Protein AF-A0A094PU83-F1 (afdb_monomer_lite)

Sequence (40 aa):
MFKNSAEIFAYIKKEDVKLIDVRFTDLPGIQHHFNVPVES

Organism: NCBI:txid449393

Secondary structure (DSSP, 8-state):
--SSHHHHHHHHHHTT--EEEEEEE-TT-PEEEEEEES--

pLDDT: mean 90.73, std 7.62, range [56.19, 96.75]

Foldseek 3Di:
DDPDPVVVVVVCVVVVPQKDWDWDADPVGDIDIDIDGPPD

InterPro domains:
  IPR036651 Glutamine synthetase, N-terminal domain superfamily [G3DSA:3.10.20.70] (2-40)
  IPR036651 Glutamine synthetase, N-terminal domain superfamily [SSF54368] (6-39)

Radius of gyration: 12.57 Å; chains: 1; bounding box: 27×16×29 Å

Structure (mmCIF, N/CA/C/O backbone):
data_AF-A0A094PU83-F1
#
_entry.id   AF-A0A094PU83-F1
#
loop_
_atom_site.group_PDB
_atom_site.id
_atom_site.type_symbol
_atom_site.label_atom_id
_atom_site.label_alt_id
_atom_site.label_comp_id
_atom_site.label_asym_id
_atom_site.label_entity_id
_atom_site.label_seq_id
_atom_site.pdbx_PDB_ins_code
_atom_site.Cartn_x
_atom_site.Cartn_y
_atom_site.Cartn_z
_atom_site.occupancy
_atom_site.B_iso_or_equiv
_atom_site.auth_seq_id
_atom_site.auth_comp_id
_atom_site.auth_asym_id
_atom_site.auth_atom_id
_atom_site.pdbx_PDB_model_num
ATOM 1 N N . MET A 1 1 ? 3.6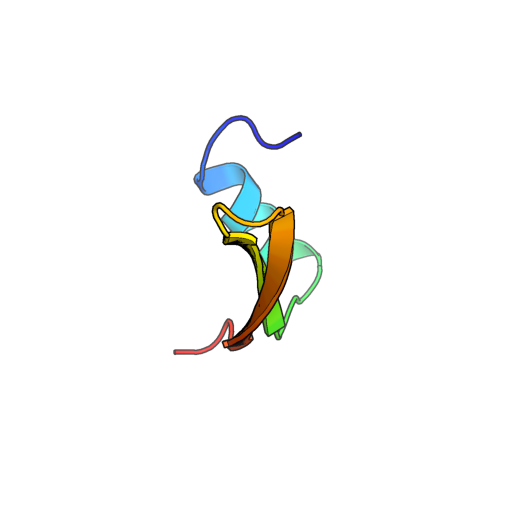79 4.533 9.344 1.00 67.25 1 MET A N 1
ATOM 2 C CA . MET A 1 1 ? 4.177 3.296 8.707 1.00 67.25 1 MET A CA 1
ATOM 3 C C . MET A 1 1 ? 3.810 2.144 9.628 1.00 67.25 1 MET A C 1
ATOM 5 O O . MET A 1 1 ? 4.182 2.215 10.794 1.00 67.25 1 MET A O 1
ATOM 9 N N . PHE A 1 2 ? 3.032 1.167 9.160 1.00 87.31 2 PHE A N 1
ATOM 10 C CA . PHE A 1 2 ? 2.636 0.005 9.965 1.00 87.31 2 PHE A CA 1
ATOM 11 C C . PHE A 1 2 ? 3.858 -0.856 10.292 1.00 87.31 2 PHE A C 1
ATOM 13 O O . PHE A 1 2 ? 4.718 -1.044 9.431 1.00 87.31 2 PHE A O 1
ATOM 20 N N . LYS A 1 3 ? 3.957 -1.355 11.525 1.00 88.94 3 LYS A N 1
ATOM 21 C CA . LYS A 1 3 ? 5.091 -2.194 11.954 1.00 88.94 3 LYS A CA 1
ATOM 22 C C . LYS A 1 3 ? 4.825 -3.685 11.789 1.00 88.94 3 LYS A C 1
ATOM 24 O O . LYS A 1 3 ? 5.761 -4.477 11.753 1.00 88.94 3 LYS A O 1
ATOM 29 N N . ASN A 1 4 ? 3.558 -4.067 11.721 1.00 91.31 4 ASN A N 1
ATOM 30 C CA . ASN A 1 4 ? 3.111 -5.446 11.601 1.00 91.31 4 ASN A CA 1
ATOM 31 C C . ASN A 1 4 ? 1.776 -5.499 10.846 1.00 91.31 4 ASN A C 1
ATOM 33 O O . ASN A 1 4 ? 1.104 -4.484 10.656 1.00 91.31 4 ASN A O 1
ATOM 37 N N . SER A 1 5 ? 1.387 -6.701 10.427 1.00 89.38 5 SER A N 1
ATOM 38 C CA . SER A 1 5 ? 0.134 -6.933 9.708 1.00 89.38 5 SER A CA 1
ATOM 39 C C . SER A 1 5 ? -1.112 -6.650 10.556 1.00 89.38 5 SER A C 1
ATOM 41 O O . SER A 1 5 ? -2.122 -6.212 10.015 1.00 89.38 5 SER A O 1
ATOM 43 N N . ALA A 1 6 ? -1.055 -6.835 11.879 1.00 90.88 6 ALA A N 1
ATOM 44 C CA . ALA A 1 6 ? -2.199 -6.616 12.767 1.00 90.88 6 ALA A CA 1
ATOM 45 C C . ALA A 1 6 ? -2.655 -5.146 12.797 1.00 90.88 6 ALA A C 1
ATOM 47 O O . ALA A 1 6 ? -3.855 -4.873 12.785 1.00 90.88 6 ALA A O 1
ATOM 48 N N . GLU A 1 7 ? -1.716 -4.197 12.765 1.00 92.06 7 GLU A N 1
ATOM 49 C CA . GLU A 1 7 ? -2.024 -2.764 12.690 1.00 92.06 7 GLU A CA 1
ATOM 50 C C . GLU A 1 7 ? -2.731 -2.390 11.377 1.00 92.06 7 GLU A C 1
ATOM 52 O O . GLU A 1 7 ? -3.610 -1.529 11.378 1.00 92.06 7 GLU A O 1
ATOM 57 N N . ILE A 1 8 ? -2.399 -3.071 10.273 1.00 89.62 8 ILE A N 1
ATOM 58 C CA . ILE A 1 8 ? -3.041 -2.867 8.966 1.00 89.62 8 ILE A CA 1
ATOM 59 C C . ILE A 1 8 ? -4.507 -3.306 9.033 1.00 89.62 8 ILE A C 1
ATOM 61 O O . ILE A 1 8 ? -5.395 -2.553 8.641 1.00 89.62 8 ILE A O 1
ATOM 65 N N . PHE A 1 9 ? -4.787 -4.486 9.594 1.00 89.12 9 PHE A N 1
ATOM 66 C CA . PHE A 1 9 ? -6.164 -4.967 9.756 1.00 89.12 9 PHE A CA 1
ATOM 67 C C . PHE A 1 9 ? -6.984 -4.097 10.715 1.00 89.12 9 PHE A C 1
ATOM 69 O O . PHE A 1 9 ? -8.168 -3.865 10.474 1.00 89.12 9 PHE A O 1
ATOM 76 N N . ALA A 1 10 ? -6.368 -3.592 11.788 1.00 92.06 10 ALA A N 1
ATOM 77 C CA . ALA A 1 10 ? -7.023 -2.658 12.700 1.00 92.06 10 ALA A CA 1
ATOM 78 C C . ALA A 1 10 ? -7.387 -1.344 11.993 1.00 92.06 10 ALA A C 1
ATOM 80 O O . ALA A 1 10 ? -8.484 -0.825 12.190 1.00 92.06 10 ALA A O 1
ATOM 81 N N . TYR A 1 11 ? -6.499 -0.836 11.138 1.00 91.81 11 TYR A N 1
ATOM 82 C CA . TYR A 1 11 ? -6.746 0.362 10.341 1.00 91.81 11 TYR A CA 1
ATOM 83 C C . TYR A 1 11 ? -7.864 0.158 9.311 1.00 91.81 11 TYR A C 1
ATOM 85 O O . TYR A 1 11 ? -8.785 0.966 9.257 1.00 91.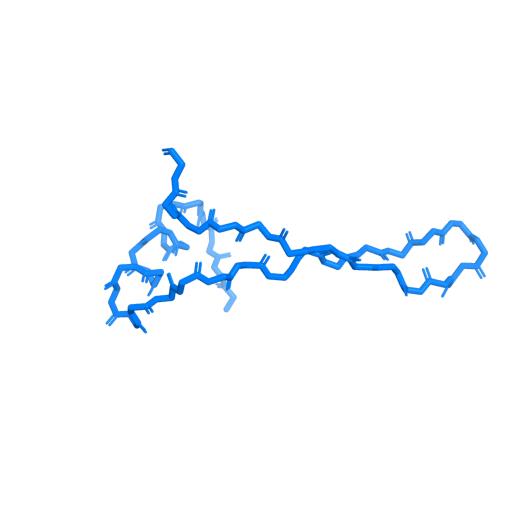81 11 TYR A O 1
ATOM 93 N N . ILE A 1 12 ? -7.838 -0.957 8.572 1.00 91.56 12 ILE A N 1
ATOM 94 C CA . ILE A 1 12 ? -8.886 -1.329 7.605 1.00 91.56 12 ILE A CA 1
ATOM 95 C C . ILE A 1 12 ? -10.268 -1.342 8.272 1.00 91.56 12 ILE A C 1
ATOM 97 O O . ILE A 1 12 ? -11.210 -0.766 7.735 1.00 91.56 12 ILE A O 1
ATOM 101 N N . LYS A 1 13 ? -10.378 -1.942 9.467 1.00 90.56 13 LYS A N 1
ATOM 102 C CA . LYS A 1 13 ? -11.633 -1.985 10.237 1.00 90.56 13 LYS A CA 1
ATOM 103 C C . LYS A 1 13 ? -12.046 -0.621 10.789 1.00 90.56 13 LYS A C 1
ATOM 105 O O . LYS A 1 13 ? -13.232 -0.322 10.829 1.00 90.56 13 LYS A O 1
ATOM 110 N N . LYS A 1 14 ? -11.090 0.187 11.254 1.00 93.38 14 LYS A N 1
ATOM 111 C CA . LYS A 1 14 ? -11.361 1.503 11.851 1.00 93.38 14 LYS A CA 1
ATOM 112 C C . LYS A 1 14 ? -11.872 2.512 10.823 1.00 93.38 14 LYS A C 1
ATOM 114 O O . LYS A 1 14 ? -12.716 3.333 11.159 1.00 93.38 14 LYS A O 1
ATOM 119 N N . GLU A 1 15 ? -11.338 2.460 9.609 1.00 92.31 15 GLU A N 1
ATOM 120 C CA . GLU A 1 15 ? -11.625 3.425 8.543 1.00 92.31 15 GLU A CA 1
ATOM 121 C C . GLU A 1 15 ? -12.670 2.917 7.528 1.00 92.31 15 GLU A C 1
ATOM 123 O O . GLU A 1 15 ? -12.883 3.568 6.511 1.00 92.31 15 GLU A O 1
ATOM 128 N N . ASP A 1 16 ? -13.317 1.771 7.788 1.00 91.19 16 ASP A N 1
ATOM 129 C CA . ASP A 1 16 ? -14.307 1.134 6.895 1.00 91.19 16 ASP A CA 1
ATOM 130 C C . ASP A 1 16 ? -13.803 0.995 5.443 1.00 91.19 16 ASP A C 1
ATOM 132 O O . ASP A 1 16 ? -14.467 1.354 4.466 1.00 91.19 16 ASP A O 1
ATOM 136 N N . VAL A 1 17 ? -12.566 0.513 5.288 1.00 90.12 17 VAL A N 1
ATOM 137 C CA . VAL A 1 17 ? -11.944 0.370 3.966 1.00 90.12 17 VAL A CA 1
ATOM 138 C C . VAL A 1 17 ? -12.598 -0.792 3.220 1.00 90.12 17 VAL A C 1
ATOM 140 O O . VAL A 1 17 ? -12.586 -1.923 3.696 1.00 90.12 17 VAL A O 1
ATOM 143 N N . LYS A 1 18 ? -13.123 -0.523 2.019 1.00 90.50 18 LYS A N 1
ATOM 144 C CA . LYS A 1 18 ? -13.838 -1.516 1.189 1.00 90.50 18 LYS A CA 1
ATOM 145 C C . LYS A 1 18 ? -12.976 -2.149 0.100 1.00 90.50 18 LYS A C 1
ATOM 147 O O . LYS A 1 18 ? -13.209 -3.288 -0.297 1.00 90.50 18 LYS A O 1
ATOM 152 N N . LEU A 1 19 ? -11.980 -1.410 -0.384 1.00 92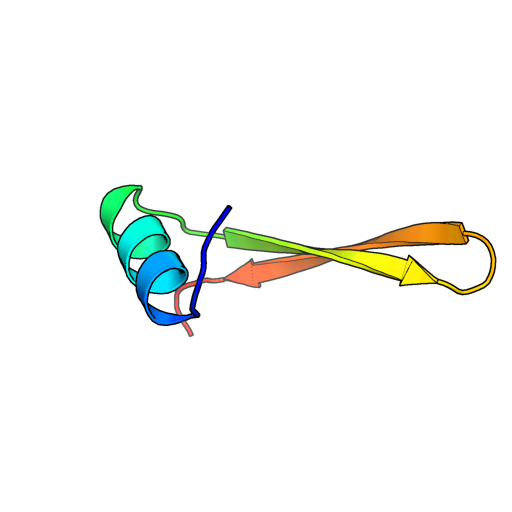.38 19 LEU A N 1
ATOM 153 C CA . LEU A 1 19 ? -11.086 -1.820 -1.464 1.00 92.38 19 LEU A CA 1
ATOM 154 C C . LEU A 1 19 ? -9.641 -1.508 -1.088 1.00 92.38 19 LEU A C 1
ATOM 156 O O . LEU A 1 19 ? -9.338 -0.413 -0.614 1.00 92.38 19 LEU A O 1
ATOM 160 N N . ILE A 1 20 ? -8.758 -2.471 -1.334 1.00 92.25 20 ILE A N 1
ATOM 161 C CA . ILE A 1 20 ? -7.313 -2.334 -1.174 1.00 92.25 20 ILE A CA 1
ATOM 162 C C . ILE A 1 20 ? -6.689 -2.289 -2.564 1.00 92.25 20 ILE A C 1
ATOM 164 O O . ILE A 1 20 ? -6.825 -3.235 -3.335 1.00 92.25 20 ILE A O 1
AT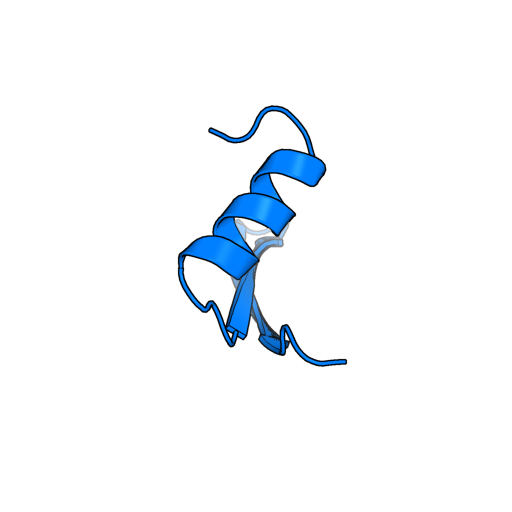OM 168 N N . ASP A 1 21 ? -5.985 -1.203 -2.867 1.00 95.12 21 ASP A N 1
ATOM 169 C CA . ASP A 1 21 ? -5.221 -1.048 -4.104 1.00 95.12 21 ASP A CA 1
ATOM 170 C C . ASP A 1 21 ? -3.775 -1.510 -3.879 1.00 95.12 21 ASP A C 1
ATOM 172 O O . ASP A 1 21 ? -3.004 -0.874 -3.153 1.00 95.12 21 ASP A O 1
ATOM 176 N N . VAL A 1 22 ? -3.406 -2.645 -4.471 1.00 93.88 22 VAL A N 1
ATOM 177 C CA . VAL A 1 22 ? -2.061 -3.217 -4.369 1.00 93.88 22 VAL A CA 1
ATOM 178 C C . VAL A 1 22 ? -1.232 -2.707 -5.532 1.00 93.88 22 VAL A C 1
ATOM 180 O O . VAL A 1 22 ? -1.485 -3.062 -6.680 1.00 93.88 22 VAL A O 1
ATOM 183 N N . ARG A 1 23 ? -0.213 -1.899 -5.229 1.00 95.62 23 ARG A N 1
ATOM 184 C CA . ARG A 1 23 ? 0.701 -1.327 -6.225 1.00 95.62 23 ARG A CA 1
ATOM 185 C C . ARG A 1 23 ? 2.069 -1.979 -6.149 1.00 95.62 23 ARG A C 1
ATOM 187 O O . ARG A 1 23 ? 2.619 -2.132 -5.061 1.00 95.62 23 ARG A O 1
ATOM 194 N N . PHE A 1 24 ? 2.642 -2.294 -7.301 1.00 95.88 24 PHE A N 1
ATOM 195 C CA . PHE A 1 24 ? 4.005 -2.805 -7.405 1.00 95.88 24 PHE A CA 1
ATOM 196 C C . PHE A 1 24 ? 4.685 -2.249 -8.651 1.00 95.88 24 PHE A C 1
ATOM 198 O O . PHE A 1 24 ? 4.028 -1.781 -9.576 1.00 95.88 24 PHE A O 1
ATOM 205 N N . THR A 1 25 ? 6.011 -2.285 -8.662 1.00 96.69 25 THR A N 1
ATOM 206 C CA . THR A 1 25 ? 6.812 -1.798 -9.783 1.00 96.69 25 THR A CA 1
ATOM 207 C C . THR A 1 25 ? 7.509 -2.982 -10.431 1.00 96.69 25 THR A C 1
ATOM 209 O O . THR A 1 25 ? 8.116 -3.794 -9.731 1.00 96.69 25 THR A O 1
ATOM 212 N N . ASP A 1 26 ? 7.385 -3.109 -11.750 1.00 95.19 26 ASP A N 1
ATOM 213 C CA . ASP A 1 26 ? 8.107 -4.132 -12.503 1.00 95.19 26 ASP A CA 1
ATOM 214 C C . ASP A 1 26 ? 9.583 -3.749 -12.716 1.00 95.19 26 ASP A C 1
ATOM 216 O O . ASP A 1 26 ? 10.032 -2.661 -12.356 1.00 95.19 26 ASP A O 1
ATOM 220 N N . LEU A 1 27 ? 10.371 -4.667 -13.278 1.00 93.94 27 LEU A N 1
ATOM 221 C CA . LEU A 1 27 ? 11.802 -4.440 -13.498 1.00 93.94 27 LEU A CA 1
ATOM 222 C C . LEU A 1 27 ? 12.097 -3.249 -14.445 1.00 93.94 27 LEU A C 1
ATOM 224 O O . LEU A 1 27 ? 13.031 -2.501 -14.155 1.00 93.94 27 LEU A O 1
ATOM 228 N N . PRO A 1 28 ? 11.325 -3.020 -15.529 1.00 95.38 28 PRO A N 1
ATOM 229 C CA . PRO A 1 28 ? 11.399 -1.790 -16.325 1.00 95.38 28 PRO A CA 1
ATOM 230 C C . PRO A 1 28 ? 11.088 -0.486 -15.573 1.00 95.38 28 PRO A C 1
ATOM 232 O O . PRO A 1 28 ? 11.408 0.585 -16.086 1.00 95.38 28 PRO A O 1
ATOM 235 N N . GLY A 1 29 ? 10.477 -0.546 -14.387 1.00 93.94 29 GLY A N 1
ATOM 236 C CA . GLY A 1 29 ? 10.143 0.628 -13.580 1.00 93.94 29 GLY A CA 1
ATOM 237 C C . GLY A 1 29 ? 8.705 1.127 -13.749 1.00 93.94 29 GLY A C 1
ATOM 238 O O . GLY A 1 29 ? 8.375 2.210 -13.265 1.00 93.94 29 GLY A O 1
ATOM 239 N N . ILE A 1 30 ? 7.836 0.364 -14.414 1.00 96.00 30 ILE A N 1
ATOM 240 C CA . ILE A 1 30 ? 6.420 0.692 -14.587 1.00 96.00 30 ILE A CA 1
ATOM 241 C C . ILE A 1 30 ? 5.665 0.308 -13.316 1.00 96.00 30 ILE A C 1
ATOM 243 O O . ILE A 1 30 ? 5.787 -0.806 -12.802 1.00 96.00 30 ILE A O 1
ATOM 247 N N . GLN A 1 31 ? 4.866 1.245 -12.803 1.00 95.94 31 GLN A N 1
ATOM 248 C CA . GLN A 1 31 ? 3.981 0.994 -11.674 1.00 95.94 31 GLN A CA 1
ATOM 249 C C . GLN A 1 31 ? 2.681 0.346 -12.157 1.00 95.94 31 GLN A C 1
ATOM 251 O O . GLN A 1 31 ? 1.894 0.960 -12.875 1.00 95.94 31 GLN A O 1
ATOM 256 N N . HIS A 1 32 ? 2.449 -0.880 -11.707 1.00 95.38 32 HIS A N 1
ATOM 257 C CA . HIS A 1 32 ? 1.213 -1.627 -11.903 1.00 95.38 32 HIS A CA 1
ATOM 258 C C . HIS A 1 32 ? 0.374 -1.589 -10.634 1.00 95.38 32 HIS A C 1
ATOM 260 O O . HIS A 1 32 ? 0.895 -1.377 -9.533 1.00 95.38 32 HIS A O 1
ATOM 266 N N . HIS A 1 33 ? -0.930 -1.809 -10.780 1.00 96.75 33 HIS A N 1
ATOM 267 C CA . HIS A 1 33 ? -1.819 -1.918 -9.637 1.00 96.75 33 HIS A CA 1
ATOM 268 C C . HIS A 1 33 ? -3.038 -2.798 -9.914 1.00 96.75 33 HIS A C 1
ATOM 270 O O . HIS A 1 33 ? -3.455 -2.948 -11.063 1.00 96.75 33 HIS A O 1
ATOM 276 N N . PHE A 1 34 ? -3.605 -3.380 -8.859 1.00 94.81 34 PHE A N 1
ATOM 277 C CA . PHE A 1 34 ? -4.894 -4.064 -8.909 1.00 94.81 34 PHE A CA 1
ATOM 278 C C . PHE A 1 34 ? -5.646 -3.901 -7.587 1.00 94.81 34 PHE A C 1
ATOM 280 O O . PHE A 1 34 ? -5.042 -3.785 -6.521 1.00 94.81 34 PHE A O 1
ATOM 287 N N . ASN A 1 35 ? -6.978 -3.924 -7.662 1.00 94.00 35 ASN A N 1
ATOM 288 C CA . ASN A 1 35 ? -7.846 -3.762 -6.500 1.00 94.00 35 ASN A CA 1
ATOM 289 C C . ASN A 1 35 ? -8.316 -5.116 -5.967 1.00 94.00 35 ASN A C 1
ATOM 291 O O . ASN A 1 35 ? -8.722 -5.983 -6.741 1.00 94.00 35 ASN A O 1
ATOM 295 N N . VAL A 1 36 ? -8.324 -5.259 -4.645 1.00 93.06 36 VAL A N 1
ATOM 296 C CA . VAL A 1 36 ? -8.858 -6.422 -3.932 1.00 93.06 36 VAL A CA 1
ATOM 297 C C . VAL A 1 36 ? -9.973 -5.954 -2.992 1.00 93.06 36 VAL A C 1
ATOM 299 O O . VAL A 1 36 ? -9.763 -4.983 -2.256 1.00 93.06 36 VAL A O 1
ATOM 302 N N . PRO A 1 37 ? -11.158 -6.588 -3.002 1.00 93.25 37 PRO A N 1
ATOM 303 C CA . PRO A 1 37 ? -12.191 -6.304 -2.013 1.00 93.25 37 PRO A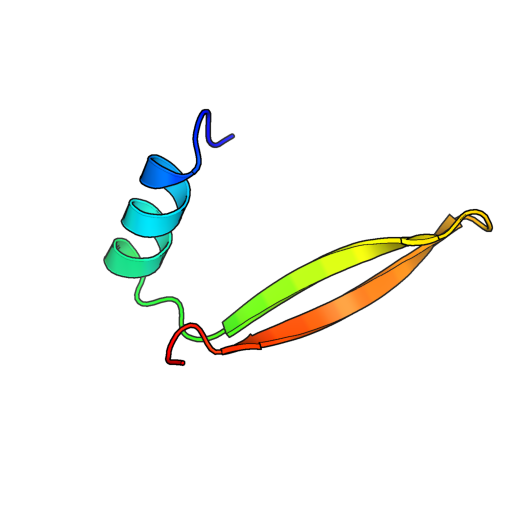 CA 1
ATOM 304 C C . PRO A 1 37 ? -11.743 -6.774 -0.626 1.00 93.25 37 PRO A C 1
ATOM 306 O O . PRO A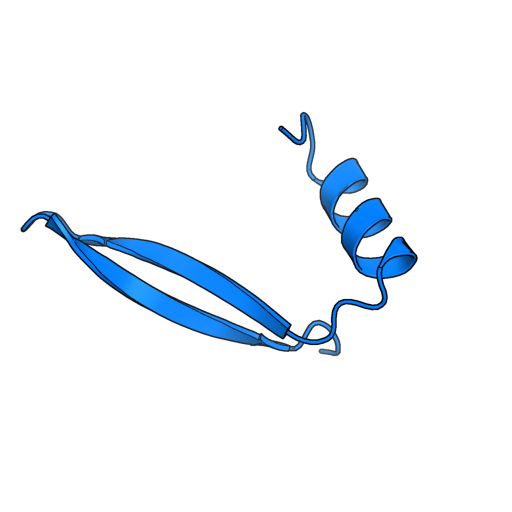 1 37 ? -11.119 -7.821 -0.483 1.00 93.25 37 PRO A O 1
ATOM 309 N N . VAL A 1 38 ? -12.055 -5.990 0.406 1.00 87.25 38 VAL A N 1
ATOM 310 C CA . VAL A 1 38 ? -11.770 -6.376 1.802 1.00 87.25 38 VAL A CA 1
ATOM 311 C C . VAL A 1 38 ? -12.695 -7.501 2.268 1.00 87.25 38 VAL A C 1
ATOM 313 O O . VAL A 1 38 ? -12.314 -8.319 3.102 1.00 87.25 38 VAL A O 1
ATOM 316 N N . GLU A 1 39 ? -13.897 -7.556 1.704 1.00 76.75 39 GLU A N 1
ATOM 317 C CA . GLU A 1 39 ? -14.852 -8.638 1.905 1.00 76.75 39 GLU A CA 1
ATOM 318 C C . GLU A 1 39 ? -14.531 -9.769 0.914 1.00 76.75 39 GLU A C 1
ATOM 320 O O . GLU A 1 39 ? -14.703 -9.624 -0.298 1.00 76.75 39 GLU A O 1
ATOM 325 N N . SER A 1 40 ? -14.000 -10.885 1.415 1.00 56.19 40 SER A N 1
ATOM 326 C CA . SER A 1 40 ? -13.819 -12.150 0.685 1.00 56.19 40 SER A CA 1
ATOM 327 C C . SER A 1 40 ? -14.029 -13.329 1.621 1.00 56.19 40 SER A C 1
ATOM 329 O O . SER A 1 40 ? -13.643 -13.207 2.807 1.00 56.19 40 SER A O 1
#